Protein AF-X0VPA2-F1 (afdb_monomer)

Secondary structure (DSSP, 8-state):
-HHHHHHHHTTS-----HHHHHHHHHHHHHTT-EEEE-SBSS--S-EEEE-TTT-HHHHHHHHTT-GGGSPPPSEEEEE-GGG-----HHHHT-TT--EEEE---STT-TT-EEEE-TTT-----HHHHT-TT--EEEEE---PPPBSSHHHHHHHHHHHTT-

Foldseek 3Di:
DVVVVVCVVVVNDDDDDPVVVVVVVLVLLLVLFFWDFALAAPDGVDTDGHALVPDPVLVCCQVVVVQVVDQADQKDKDFQFVQDPPPCPLCVSHRNSQKDFDADPDPVRPRGDIDGNPSRHRQRCSSCSNPPRNGIDIDGNDDDRGHHDPVSVVVVVVVVVPD

Mean predicted aligned error: 5.28 Å

Radius of gyration: 18.83 Å; Cα contacts (8 Å, |Δi|>4): 232; chains: 1; bounding box: 51×27×61 Å

Sequence (163 aa):
GILAKSIIDQEIGEEVTLDKLMEIMEKAEKQGLVHESFNMQDTAMFVCNCCSCCCGFLRSVKDMHNYDSITKSNFEPEFIYEKCNLCEVCMEICPMEAIYHHWPHKKDLSDNMMLVRRDRCIGCGICASNCPSDAISLVKTRDVIPIKDQKELMAKRSKAKTH

pLDDT: mean 91.25, std 8.49, range [42.84, 98.38]

Organism: NCBI:txid412755

Solvent-accessible surface area (backbone atoms only — not comparable to full-atom values): 9632 Å² total; per-residue (Å²): 104,72,68,60,50,55,36,39,78,66,72,75,47,77,91,75,54,71,69,56,49,51,53,53,49,54,52,34,35,70,69,43,25,37,81,44,62,56,74,37,68,74,56,65,90,54,75,45,74,42,40,43,87,77,32,70,62,56,28,47,31,46,78,68,68,42,52,79,80,51,89,57,49,42,32,38,82,43,76,42,67,92,47,52,80,81,78,53,55,41,35,73,54,32,76,55,62,22,35,44,77,40,73,50,85,47,96,82,44,85,57,53,43,78,45,71,44,67,79,45,48,49,36,74,55,42,44,38,79,57,34,94,58,68,20,36,46,77,41,80,79,54,87,80,76,55,46,59,44,72,65,58,50,49,54,54,54,57,65,63,71,76,117

Structure (mmCIF, N/CA/C/O backbone):
data_AF-X0VPA2-F1
#
_entry.id   AF-X0VPA2-F1
#
loop_
_atom_site.group_PDB
_atom_site.id
_atom_site.type_symbol
_atom_site.label_atom_id
_atom_site.label_alt_id
_atom_site.label_comp_id
_atom_site.label_asym_id
_atom_site.label_entity_id
_atom_site.label_seq_id
_atom_site.pdbx_PDB_ins_code
_atom_site.Cartn_x
_atom_site.Cartn_y
_atom_site.Cartn_z
_atom_site.occupancy
_atom_site.B_iso_or_equiv
_atom_site.auth_seq_id
_atom_site.auth_comp_id
_atom_site.auth_asym_id
_atom_site.auth_atom_id
_atom_site.pdbx_PDB_model_num
ATOM 1 N N . GLY A 1 1 ? -11.477 2.881 25.264 1.00 75.19 1 GLY A N 1
ATOM 2 C CA . GLY A 1 1 ? -12.824 2.261 25.191 1.00 75.19 1 GLY A CA 1
ATOM 3 C C . GLY A 1 1 ? -12.873 0.979 26.011 1.00 75.19 1 GLY A C 1
ATOM 4 O O . GLY A 1 1 ? -11.828 0.551 26.482 1.00 75.19 1 GLY A O 1
ATOM 5 N N . ILE A 1 2 ? -14.054 0.369 26.186 1.00 83.88 2 ILE A N 1
ATOM 6 C CA . ILE A 1 2 ? -14.252 -0.811 27.063 1.00 83.88 2 ILE A CA 1
ATOM 7 C C . ILE A 1 2 ? -13.341 -1.985 26.668 1.00 83.88 2 ILE A C 1
ATOM 9 O O . ILE A 1 2 ? -12.711 -2.580 27.536 1.00 83.88 2 ILE A O 1
ATOM 13 N N . LEU A 1 3 ? -13.221 -2.271 25.366 1.00 84.44 3 LEU A N 1
ATOM 14 C CA . LEU A 1 3 ? -12.364 -3.351 24.868 1.00 84.44 3 LEU A CA 1
ATOM 15 C C . LEU A 1 3 ? -10.886 -3.120 25.214 1.00 84.44 3 LEU A C 1
ATOM 17 O O . LEU A 1 3 ? -10.252 -4.003 25.775 1.00 84.44 3 LEU A O 1
ATOM 21 N N . ALA A 1 4 ? -10.360 -1.922 24.940 1.00 87.62 4 ALA A N 1
ATOM 22 C CA . ALA A 1 4 ? -8.973 -1.574 25.258 1.00 87.62 4 ALA A CA 1
ATOM 23 C C . ALA A 1 4 ? -8.680 -1.716 26.759 1.00 87.62 4 ALA A C 1
ATOM 25 O O . ALA A 1 4 ? -7.670 -2.300 27.130 1.00 87.62 4 ALA A O 1
ATOM 26 N N . LYS A 1 5 ? -9.608 -1.266 27.617 1.00 88.62 5 LYS A N 1
ATOM 27 C CA . LYS A 1 5 ? -9.480 -1.435 29.068 1.00 88.62 5 LYS A CA 1
ATOM 28 C C . LYS A 1 5 ? -9.410 -2.914 29.455 1.00 88.62 5 LYS A C 1
ATOM 30 O O . LYS A 1 5 ? -8.524 -3.301 30.195 1.00 88.62 5 LYS A O 1
ATOM 35 N N . SER A 1 6 ? -10.287 -3.747 28.894 1.00 92.19 6 SER A N 1
ATOM 36 C CA . SER A 1 6 ? -10.292 -5.188 29.168 1.00 92.19 6 SER A CA 1
ATOM 37 C C . SER A 1 6 ? -9.004 -5.897 28.731 1.00 92.19 6 SER A C 1
ATOM 39 O O . SER A 1 6 ? -8.606 -6.855 29.385 1.00 92.19 6 SER A O 1
ATOM 41 N N . ILE A 1 7 ? -8.357 -5.450 27.649 1.00 92.69 7 ILE A N 1
ATOM 42 C CA . ILE A 1 7 ? -7.065 -5.989 27.187 1.00 92.69 7 ILE A CA 1
ATOM 43 C C . ILE A 1 7 ? -5.923 -5.597 28.134 1.00 92.69 7 ILE A C 1
ATOM 45 O O . ILE A 1 7 ? -5.074 -6.435 28.431 1.00 92.69 7 ILE A O 1
ATOM 49 N N . ILE A 1 8 ? -5.931 -4.356 28.632 1.00 93.75 8 ILE A N 1
ATOM 50 C CA . ILE A 1 8 ? -4.958 -3.871 29.623 1.00 93.75 8 ILE A CA 1
ATOM 51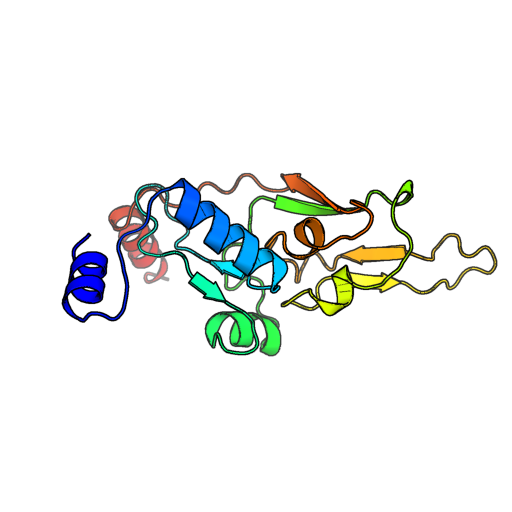 C C . ILE A 1 8 ? -5.151 -4.596 30.961 1.00 93.75 8 ILE A C 1
ATOM 53 O O . ILE A 1 8 ? -4.187 -5.097 31.526 1.00 93.75 8 ILE A O 1
ATOM 57 N N . ASP A 1 9 ? -6.398 -4.730 31.426 1.00 95.06 9 ASP A N 1
ATOM 58 C CA . ASP A 1 9 ? -6.742 -5.416 32.681 1.00 95.06 9 ASP A CA 1
ATOM 59 C C . ASP A 1 9 ? -6.343 -6.910 32.662 1.00 95.06 9 ASP A C 1
ATOM 61 O O . ASP A 1 9 ? -6.143 -7.511 33.714 1.00 95.06 9 ASP A O 1
ATOM 65 N N . GLN A 1 10 ? -6.235 -7.516 31.474 1.00 95.94 10 GLN A N 1
ATOM 66 C CA . GLN A 1 10 ? -5.777 -8.897 31.277 1.00 95.94 10 GLN A CA 1
ATOM 67 C C . GLN A 1 10 ? -4.260 -9.022 31.070 1.00 95.94 10 GLN A C 1
ATOM 69 O O . GLN A 1 10 ? -3.785 -10.129 30.835 1.00 95.94 10 GLN A O 1
ATOM 74 N N . GLU A 1 11 ? -3.510 -7.916 31.113 1.00 93.94 11 GLU A N 1
ATOM 75 C CA . GLU A 1 11 ? -2.061 -7.881 30.860 1.00 93.94 11 GLU A CA 1
ATOM 76 C C . GLU A 1 11 ? -1.670 -8.396 29.456 1.00 93.94 11 GLU A C 1
ATOM 78 O O . GLU A 1 11 ? -0.560 -8.870 29.226 1.00 93.94 11 GLU A O 1
ATOM 83 N N . ILE A 1 12 ? -2.592 -8.293 28.490 1.00 94.56 12 ILE A N 1
ATOM 84 C CA . ILE A 1 12 ? -2.382 -8.698 27.087 1.00 94.56 12 ILE A CA 1
ATOM 85 C C . ILE A 1 12 ? -1.900 -7.511 26.236 1.00 94.56 12 ILE A C 1
ATOM 87 O O . ILE A 1 12 ? -1.328 -7.697 25.162 1.00 94.56 12 ILE A O 1
ATOM 91 N N . GLY A 1 13 ? -2.122 -6.282 26.701 1.00 91.94 13 GLY A N 1
ATOM 92 C CA . GLY A 1 13 ? -1.678 -5.070 26.027 1.00 91.94 13 GLY A CA 1
ATOM 93 C C . GLY A 1 13 ? -1.422 -3.933 27.003 1.00 91.94 13 GLY A C 1
ATOM 94 O O . GLY A 1 13 ? -1.718 -4.030 28.191 1.00 91.94 13 GLY A O 1
ATOM 95 N N . GLU A 1 14 ? -0.878 -2.845 26.478 1.00 92.88 14 GLU A N 1
ATOM 96 C CA . GLU A 1 14 ? -0.475 -1.675 27.250 1.00 92.88 14 GLU A CA 1
ATOM 97 C C . GLU A 1 14 ? -1.053 -0.390 26.650 1.00 92.88 14 GLU A C 1
ATOM 99 O O . GLU A 1 14 ? -1.410 -0.330 25.469 1.00 92.88 14 GLU A O 1
ATOM 104 N N . GLU A 1 15 ? -1.157 0.647 27.478 1.00 93.56 15 GLU A N 1
ATOM 105 C CA . GLU A 1 15 ? -1.444 1.996 27.004 1.00 93.56 15 GLU A CA 1
ATOM 106 C C . GLU A 1 15 ? -0.168 2.618 26.426 1.00 93.56 15 GLU A C 1
ATOM 108 O O . GLU A 1 15 ? 0.906 2.532 27.020 1.00 93.56 15 GLU A O 1
ATOM 113 N N . VAL A 1 16 ? -0.288 3.261 25.265 1.00 92.69 16 VAL A N 1
ATOM 114 C CA . VAL A 1 16 ? 0.836 3.885 24.558 1.00 92.69 16 VAL A CA 1
ATOM 115 C C . VAL A 1 16 ? 0.511 5.329 24.195 1.00 92.69 16 VAL A C 1
ATOM 117 O O . VAL A 1 16 ? -0.650 5.700 24.018 1.00 92.69 16 VAL A O 1
ATOM 120 N N . THR A 1 17 ? 1.549 6.152 24.054 1.00 95.88 17 THR A N 1
ATOM 121 C CA . THR A 1 17 ? 1.412 7.517 23.533 1.00 95.88 17 THR A CA 1
ATOM 122 C C . THR A 1 17 ? 1.135 7.506 22.029 1.00 95.88 17 THR A C 1
ATOM 124 O O . THR A 1 17 ? 1.374 6.508 21.346 1.00 95.88 17 THR A O 1
ATOM 127 N N . LEU A 1 18 ? 0.668 8.639 21.491 1.00 92.56 18 LEU A N 1
ATOM 128 C CA . LEU A 1 18 ? 0.467 8.789 20.048 1.00 92.56 18 LEU A CA 1
ATOM 129 C C . LEU A 1 18 ? 1.770 8.568 19.269 1.00 92.56 18 LEU A C 1
ATOM 131 O O . LEU A 1 18 ? 1.773 7.804 18.312 1.00 92.56 18 LEU A O 1
ATOM 135 N N . ASP A 1 19 ? 2.877 9.168 19.708 1.00 96.75 19 ASP A N 1
ATOM 136 C CA . ASP A 1 19 ? 4.179 8.995 19.051 1.00 96.75 19 ASP A CA 1
ATOM 137 C C . ASP A 1 19 ? 4.593 7.523 19.036 1.00 96.75 19 ASP A C 1
ATOM 139 O O . ASP A 1 19 ? 5.001 6.992 18.003 1.00 96.75 19 ASP A O 1
ATOM 143 N N . LYS A 1 20 ? 4.386 6.823 20.160 1.00 95.31 20 LYS A N 1
ATOM 144 C CA . LYS A 1 20 ? 4.703 5.402 20.243 1.00 95.31 20 LYS A CA 1
ATOM 145 C C . LYS A 1 20 ? 3.818 4.557 19.330 1.00 95.31 20 LYS A C 1
ATOM 147 O O . LYS 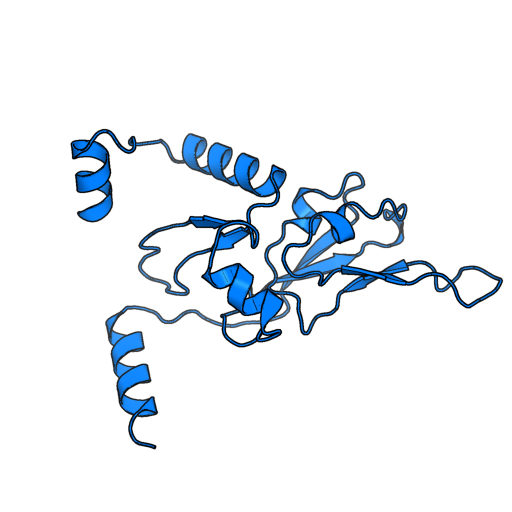A 1 20 ? 4.306 3.612 18.711 1.00 95.31 20 LYS A O 1
ATOM 152 N N . LEU A 1 21 ? 2.534 4.895 19.222 1.00 93.12 21 LEU A N 1
ATOM 153 C CA . LEU A 1 21 ? 1.629 4.258 18.271 1.00 93.12 21 LEU A CA 1
ATOM 154 C C . LEU A 1 21 ? 2.120 4.462 16.832 1.00 93.12 21 LEU A C 1
ATOM 156 O O . LEU A 1 21 ? 2.176 3.494 16.081 1.00 93.12 21 LEU A O 1
ATOM 160 N N . MET A 1 22 ? 2.525 5.679 16.459 1.00 94.81 22 MET A N 1
ATOM 161 C CA . MET A 1 22 ? 3.039 5.962 15.115 1.00 94.81 22 MET A CA 1
ATOM 162 C C . MET A 1 22 ? 4.319 5.173 14.807 1.00 94.81 22 MET A C 1
ATOM 164 O O . MET A 1 22 ? 4.424 4.604 13.724 1.00 94.81 22 MET A O 1
ATOM 168 N N . GLU A 1 23 ? 5.242 5.036 15.766 1.00 95.94 23 GLU A N 1
ATOM 169 C CA . GLU A 1 23 ? 6.422 4.166 15.615 1.00 95.94 23 GLU A CA 1
ATOM 170 C C . GLU A 1 23 ? 6.041 2.697 15.368 1.00 95.94 23 GLU A C 1
ATOM 172 O O . GLU A 1 23 ? 6.655 2.011 14.546 1.00 95.94 23 GLU A O 1
ATOM 177 N N . ILE A 1 24 ? 5.039 2.186 16.096 1.00 95.06 24 ILE A N 1
ATOM 178 C CA . ILE A 1 24 ? 4.544 0.812 15.931 1.00 95.06 24 ILE A CA 1
ATOM 179 C C . ILE A 1 24 ? 3.950 0.628 14.532 1.00 95.06 24 ILE A C 1
ATOM 181 O O . ILE A 1 24 ? 4.208 -0.395 13.893 1.00 95.06 24 ILE A O 1
ATOM 185 N N . MET A 1 25 ? 3.184 1.610 14.055 1.00 94.06 25 MET A N 1
ATOM 186 C CA . MET A 1 25 ? 2.581 1.596 12.723 1.00 94.06 25 MET A CA 1
ATOM 187 C C . MET A 1 25 ? 3.660 1.587 11.637 1.00 94.06 25 MET A C 1
ATOM 189 O O . MET A 1 25 ? 3.691 0.665 10.828 1.00 94.06 25 MET A O 1
ATOM 193 N N . GLU A 1 26 ? 4.630 2.503 11.694 1.00 94.19 26 GLU A N 1
ATOM 194 C CA . GLU A 1 26 ? 5.738 2.555 10.731 1.00 94.19 26 GLU A CA 1
ATOM 195 C C . GLU A 1 26 ? 6.546 1.247 10.716 1.00 94.19 26 GLU A C 1
ATOM 197 O O . GLU A 1 26 ? 6.911 0.727 9.658 1.00 94.19 26 GLU A O 1
ATOM 202 N N . LYS A 1 27 ? 6.801 0.664 11.894 1.00 95.19 27 LYS A N 1
ATOM 203 C CA . LYS A 1 27 ? 7.478 -0.632 11.996 1.00 95.19 27 LYS A CA 1
ATOM 204 C C . LYS A 1 27 ? 6.672 -1.744 11.321 1.00 95.19 27 LYS A C 1
ATOM 206 O O . LYS A 1 27 ? 7.265 -2.589 10.653 1.00 95.19 27 LYS A O 1
ATOM 211 N N . ALA A 1 28 ? 5.354 -1.751 11.490 1.00 94.44 28 ALA A N 1
ATOM 212 C CA . ALA A 1 28 ? 4.477 -2.719 10.847 1.00 94.44 28 ALA A CA 1
ATOM 213 C C . ALA A 1 28 ? 4.470 -2.562 9.313 1.00 94.44 28 ALA A C 1
ATOM 215 O O . ALA A 1 28 ? 4.593 -3.566 8.610 1.00 94.44 28 ALA A O 1
ATOM 216 N N . GLU A 1 29 ? 4.429 -1.335 8.781 1.00 92.94 29 GLU A N 1
ATOM 217 C CA . GLU A 1 29 ? 4.519 -1.089 7.329 1.00 92.94 29 GLU A CA 1
ATOM 218 C C . GLU A 1 29 ? 5.840 -1.589 6.736 1.00 92.94 29 GLU A C 1
ATOM 220 O O . GLU A 1 29 ? 5.849 -2.249 5.692 1.00 92.94 29 GLU A O 1
ATOM 225 N N . LYS A 1 30 ? 6.963 -1.330 7.423 1.00 92.88 30 LYS A N 1
ATOM 226 C CA . LYS A 1 30 ? 8.298 -1.821 7.028 1.00 92.88 30 LYS A CA 1
ATOM 227 C C . LYS A 1 30 ? 8.402 -3.347 7.045 1.00 92.88 30 LYS A C 1
ATOM 229 O O . LYS A 1 30 ? 9.257 -3.923 6.384 1.00 92.88 30 LYS A O 1
ATOM 234 N N . GLN A 1 31 ? 7.538 -4.014 7.805 1.00 93.06 31 GLN A N 1
ATOM 235 C CA . GLN A 1 31 ? 7.427 -5.473 7.836 1.00 93.06 31 GLN A CA 1
ATOM 236 C C . GLN A 1 31 ? 6.444 -6.024 6.790 1.00 93.06 31 GLN A C 1
ATOM 238 O O . GLN A 1 31 ? 6.219 -7.233 6.746 1.00 93.06 31 GLN A O 1
ATOM 243 N N . GLY A 1 32 ? 5.848 -5.170 5.953 1.00 92.25 32 GLY A N 1
ATOM 244 C CA . GLY A 1 32 ? 4.872 -5.581 4.944 1.00 92.25 32 GLY A CA 1
ATOM 245 C C . GLY A 1 32 ? 3.483 -5.888 5.509 1.00 92.25 32 GLY A C 1
ATOM 246 O O . GLY A 1 32 ? 2.710 -6.616 4.882 1.00 92.25 32 GLY A O 1
ATOM 247 N N . LEU A 1 33 ? 3.153 -5.369 6.695 1.00 94.25 33 LEU A N 1
ATOM 248 C CA . LEU A 1 33 ? 1.829 -5.525 7.292 1.00 94.25 33 LEU A CA 1
ATOM 249 C C . LEU A 1 33 ? 0.888 -4.425 6.793 1.00 94.25 33 LEU A C 1
ATOM 251 O O . LEU A 1 33 ? 1.236 -3.248 6.768 1.00 94.25 33 LEU A O 1
ATOM 255 N N . VAL A 1 34 ? -0.325 -4.817 6.408 1.00 94.00 34 VAL A N 1
ATOM 256 C CA . VAL A 1 34 ? -1.383 -3.902 5.978 1.00 94.00 34 VAL A CA 1
ATOM 257 C C . VAL A 1 34 ? -2.089 -3.351 7.206 1.00 94.00 34 VAL A C 1
ATOM 259 O O . VAL A 1 34 ? -2.564 -4.121 8.042 1.00 94.00 34 VAL A O 1
ATOM 262 N N . HIS A 1 35 ? -2.207 -2.028 7.270 1.00 92.50 35 HIS A N 1
ATOM 263 C CA . HIS A 1 35 ? -3.097 -1.348 8.200 1.00 92.50 35 HIS A CA 1
ATOM 264 C C . HIS A 1 35 ? -4.546 -1.511 7.751 1.00 92.50 35 HIS A C 1
ATOM 266 O O . HIS A 1 35 ? -4.948 -0.968 6.721 1.00 92.50 35 HIS A O 1
ATOM 272 N N . GLU A 1 36 ? -5.341 -2.240 8.526 1.00 88.69 36 GLU A N 1
ATOM 273 C CA . GLU A 1 36 ? -6.776 -2.367 8.288 1.00 88.69 36 GLU A CA 1
ATOM 274 C C . GLU A 1 36 ? -7.564 -1.779 9.455 1.00 88.69 36 GLU A C 1
ATOM 276 O O . GLU A 1 36 ? -7.168 -1.838 10.621 1.00 88.69 36 GLU A O 1
ATOM 281 N N . SER A 1 37 ? -8.709 -1.191 9.131 1.00 86.81 37 SER A N 1
ATOM 282 C CA . SER A 1 37 ? -9.637 -0.654 10.115 1.00 86.81 37 SER A CA 1
ATOM 283 C C . SER A 1 37 ? -11.063 -0.706 9.577 1.00 86.81 37 SER A C 1
ATOM 285 O O . SER A 1 37 ? -11.316 -1.094 8.433 1.00 86.81 37 SER A O 1
ATOM 287 N N . PHE A 1 38 ? -12.019 -0.303 10.407 1.00 83.88 38 PHE A N 1
ATOM 288 C CA . PHE A 1 38 ? -13.383 -0.103 9.949 1.00 83.88 38 PHE A CA 1
ATOM 289 C C . PHE A 1 38 ? -13.462 1.160 9.108 1.00 83.88 38 PHE A C 1
ATOM 291 O O . PHE A 1 38 ? -13.011 2.227 9.514 1.00 83.88 38 PHE A O 1
ATOM 298 N N . ASN A 1 39 ? -14.098 1.042 7.947 1.00 84.69 39 ASN A N 1
ATOM 299 C CA . ASN A 1 39 ? -14.346 2.171 7.063 1.00 84.69 39 ASN A CA 1
ATOM 300 C C . ASN A 1 39 ? -15.512 3.037 7.588 1.00 84.69 39 ASN A C 1
ATOM 302 O O . ASN A 1 39 ? -16.607 3.043 7.016 1.00 84.69 39 ASN A O 1
ATOM 306 N N . MET A 1 40 ? -15.284 3.719 8.714 1.00 85.75 40 MET A N 1
ATOM 307 C CA . MET A 1 40 ? -16.249 4.545 9.440 1.00 85.75 40 MET A CA 1
ATOM 308 C C . MET A 1 40 ? -15.586 5.836 9.935 1.00 85.75 40 MET A C 1
ATOM 310 O O . MET A 1 40 ? -14.413 5.819 10.297 1.00 85.75 40 MET A O 1
ATOM 314 N N . GLN A 1 41 ? -16.313 6.956 9.924 1.00 85.50 41 GLN A N 1
ATOM 315 C CA . GLN A 1 41 ? -15.736 8.266 10.255 1.00 85.50 41 GLN A CA 1
ATOM 316 C C . GLN A 1 41 ? -15.579 8.499 11.761 1.00 85.50 41 GLN A C 1
ATOM 318 O O . GLN A 1 41 ? -14.603 9.113 12.182 1.00 85.50 41 GLN A O 1
ATOM 323 N N . ASP A 1 42 ? -16.548 8.065 12.568 1.00 77.56 42 ASP A N 1
ATOM 324 C CA . ASP A 1 42 ? -16.631 8.433 13.983 1.00 77.56 42 ASP A CA 1
ATOM 325 C C . ASP A 1 42 ? -15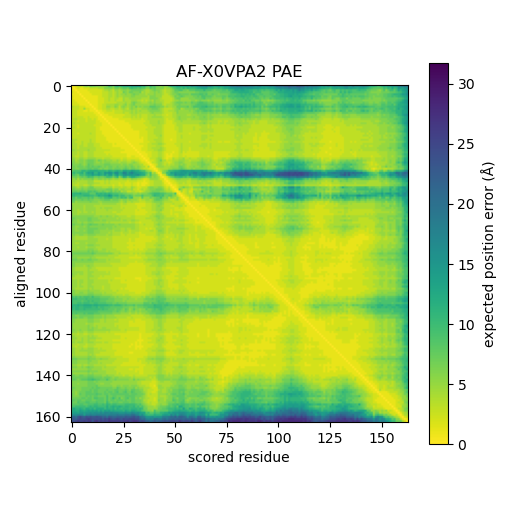.753 7.582 14.909 1.00 77.56 42 ASP A C 1
ATOM 327 O O . ASP A 1 42 ? -15.384 8.040 15.991 1.00 77.56 42 ASP A O 1
ATOM 331 N N . THR A 1 43 ? -15.422 6.340 14.544 1.00 63.41 43 THR A N 1
ATOM 332 C CA . THR A 1 43 ? -14.628 5.447 15.397 1.00 63.41 43 THR A CA 1
ATOM 333 C C . THR A 1 43 ? -13.915 4.349 14.604 1.00 63.41 43 THR A C 1
ATOM 335 O O . THR A 1 43 ? -14.536 3.429 14.070 1.00 63.41 43 THR A O 1
ATOM 338 N N . ALA A 1 44 ? -12.582 4.352 14.658 1.00 64.81 44 ALA A N 1
ATOM 339 C CA . ALA A 1 44 ? -11.788 3.148 14.434 1.00 64.81 44 ALA A CA 1
ATOM 340 C C . ALA A 1 44 ? -11.824 2.302 15.720 1.00 64.81 44 ALA A C 1
ATOM 342 O O . ALA A 1 44 ? -11.133 2.607 16.689 1.00 64.81 44 ALA A O 1
ATOM 343 N N . MET A 1 45 ? -12.667 1.261 15.773 1.00 70.56 45 MET A N 1
ATOM 344 C CA . MET A 1 45 ? -12.746 0.378 16.955 1.00 70.56 45 MET A CA 1
ATOM 345 C C . MET A 1 45 ? -11.411 -0.320 17.249 1.00 70.56 45 MET A C 1
ATOM 347 O O . MET A 1 45 ? -11.078 -0.554 18.409 1.00 70.56 45 MET A O 1
ATOM 351 N N . PHE A 1 46 ? -10.664 -0.642 16.197 1.00 81.25 46 PHE A N 1
ATOM 352 C CA . PHE A 1 46 ? -9.290 -1.112 16.250 1.00 81.25 46 PHE A CA 1
ATOM 353 C C . PHE A 1 46 ? -8.591 -0.795 14.924 1.00 81.25 46 PHE A C 1
ATOM 355 O O . PHE A 1 46 ? -9.241 -0.556 13.899 1.00 81.25 46 PHE A O 1
ATOM 362 N N . VAL A 1 47 ? -7.264 -0.827 14.957 1.00 88.00 47 VAL A N 1
ATOM 363 C CA . VAL A 1 47 ? -6.415 -0.914 13.771 1.00 88.00 47 VAL A CA 1
ATOM 364 C C . VAL A 1 47 ? -5.657 -2.227 13.876 1.00 88.00 47 VAL A C 1
ATOM 366 O O . VAL A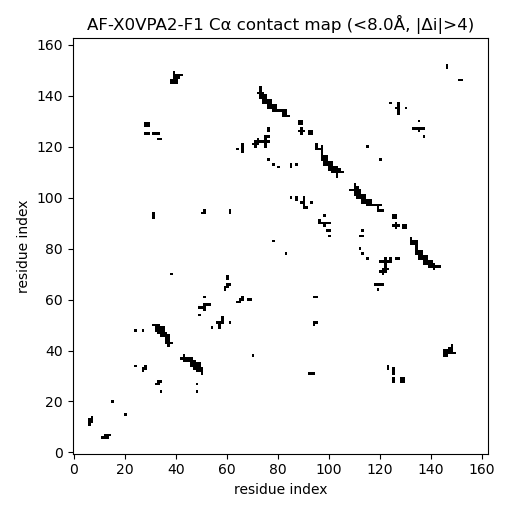 1 47 ? -5.065 -2.510 14.917 1.00 88.00 47 VAL A O 1
ATOM 369 N N . CYS A 1 48 ? -5.720 -3.051 12.836 1.00 89.50 48 CYS A N 1
ATOM 370 C CA . CYS A 1 48 ? -4.938 -4.277 12.753 1.00 89.50 48 CYS A CA 1
ATOM 371 C C . CYS A 1 48 ? -3.801 -4.123 11.744 1.00 89.50 48 CYS A C 1
ATOM 373 O O . CYS A 1 48 ? -3.922 -3.407 10.754 1.00 89.50 48 CYS A O 1
ATOM 375 N N . ASN A 1 49 ? -2.695 -4.811 12.026 1.00 91.31 49 ASN A N 1
ATOM 376 C CA . ASN A 1 49 ? -1.484 -4.826 11.214 1.00 91.31 49 ASN A CA 1
ATOM 377 C C . ASN A 1 49 ? -1.297 -6.250 10.693 1.00 91.31 49 ASN A C 1
ATOM 379 O O . ASN A 1 49 ? -0.730 -7.101 11.379 1.00 91.31 49 ASN A O 1
ATOM 383 N N . CYS A 1 50 ? -1.853 -6.542 9.520 1.00 89.19 50 CYS A N 1
ATOM 384 C CA . CYS A 1 50 ? -2.058 -7.911 9.059 1.00 89.19 50 CYS A CA 1
ATOM 385 C C . CYS A 1 50 ? -1.331 -8.223 7.744 1.00 89.19 50 CYS A C 1
ATOM 387 O O . CYS A 1 50 ? -1.308 -7.420 6.820 1.00 89.19 50 CYS A O 1
ATOM 389 N N . CYS A 1 51 ? -0.792 -9.439 7.627 1.00 85.12 51 CYS A N 1
ATOM 390 C CA . CYS A 1 51 ? -0.362 -10.038 6.358 1.00 85.12 51 CYS A CA 1
ATOM 391 C C . CYS A 1 51 ? -1.449 -10.999 5.842 1.00 85.12 51 CYS A C 1
ATOM 393 O O . CYS A 1 51 ? -2.180 -11.608 6.632 1.00 85.12 51 CYS A O 1
ATOM 395 N N . SER A 1 52 ? -1.472 -11.272 4.534 1.00 82.06 52 SER A N 1
ATOM 396 C CA . SER A 1 52 ? -2.260 -12.385 3.967 1.00 82.06 52 SER A CA 1
ATOM 397 C C . SER A 1 52 ? -1.794 -13.767 4.468 1.00 82.06 52 SER A C 1
ATOM 399 O O . SER A 1 52 ? -2.517 -14.756 4.361 1.00 82.06 52 SER A O 1
ATOM 401 N N . CYS A 1 53 ? -0.616 -13.843 5.094 1.00 77.06 53 CYS A N 1
ATOM 402 C CA . CYS A 1 53 ? -0.060 -15.064 5.664 1.00 77.06 53 CYS A CA 1
ATOM 403 C C . CYS A 1 53 ? -0.805 -15.574 6.912 1.00 77.06 53 CYS A C 1
ATOM 405 O O . CYS A 1 53 ? -0.923 -16.784 7.085 1.00 77.06 53 CYS A O 1
ATOM 407 N N . CYS A 1 54 ? -1.390 -14.698 7.731 1.00 76.50 54 CYS A N 1
ATOM 408 C CA . CYS A 1 54 ? -2.063 -15.088 8.980 1.00 76.50 54 CYS A CA 1
ATOM 409 C C . CYS A 1 54 ? -3.496 -14.551 9.083 1.00 76.50 54 CYS A C 1
ATOM 411 O O . CYS A 1 54 ? -4.316 -15.119 9.801 1.00 76.50 54 CYS A O 1
ATOM 413 N N . CYS A 1 55 ? -3.828 -13.477 8.361 1.00 84.44 55 CYS A N 1
ATOM 414 C CA . CYS A 1 55 ? -5.170 -12.912 8.372 1.00 84.44 55 CYS A CA 1
ATOM 415 C C . CYS A 1 55 ? -6.085 -13.691 7.424 1.00 84.44 55 CYS A C 1
ATOM 417 O O . CYS A 1 55 ? -5.941 -13.615 6.203 1.00 84.44 55 CYS A O 1
ATOM 419 N N . GLY A 1 56 ? -7.062 -14.410 7.988 1.00 84.06 56 GLY A N 1
ATOM 420 C CA . GLY A 1 56 ? -8.073 -15.126 7.206 1.00 84.06 56 GLY A CA 1
ATOM 421 C C . GLY A 1 56 ? -8.854 -14.209 6.260 1.00 84.06 56 GLY A C 1
ATOM 422 O O . GLY A 1 56 ? -9.268 -14.653 5.194 1.00 84.06 56 GLY A O 1
ATOM 423 N N . PHE A 1 57 ? -8.993 -12.925 6.599 1.00 85.81 57 PHE A N 1
ATOM 424 C CA . PHE A 1 57 ? -9.669 -11.941 5.758 1.00 85.81 57 PHE A CA 1
ATOM 425 C C . PHE A 1 57 ? -8.845 -11.581 4.515 1.00 85.81 57 PHE A C 1
ATOM 427 O O . PHE A 1 57 ? -9.275 -11.890 3.407 1.00 85.81 57 PHE A O 1
ATOM 434 N N . LEU A 1 58 ? -7.634 -11.031 4.679 1.00 90.06 58 LEU A N 1
ATOM 435 C CA . LEU A 1 58 ? -6.751 -10.701 3.548 1.00 90.06 58 LEU A CA 1
ATOM 436 C C . LEU A 1 58 ? -6.427 -11.918 2.684 1.00 90.06 58 LEU A C 1
ATOM 438 O O . LEU A 1 58 ? -6.383 -11.811 1.460 1.00 90.06 58 LEU A O 1
ATOM 442 N N . ARG A 1 59 ? -6.231 -13.080 3.315 1.00 91.75 59 ARG A N 1
ATOM 443 C CA . ARG A 1 59 ? -6.051 -14.345 2.604 1.00 91.75 59 ARG A CA 1
ATOM 444 C C . ARG A 1 59 ? -7.261 -14.676 1.737 1.00 91.75 59 ARG A C 1
ATOM 446 O O . ARG A 1 59 ? -7.084 -14.977 0.568 1.00 91.75 59 ARG A O 1
ATOM 453 N N . SER A 1 60 ? -8.477 -14.578 2.276 1.00 91.88 60 SER A N 1
ATOM 454 C CA . SER A 1 60 ? -9.698 -14.864 1.510 1.00 91.88 60 SER A CA 1
ATOM 455 C C . SER A 1 60 ? -9.859 -13.912 0.327 1.00 91.88 60 SER A C 1
ATOM 457 O O . SER A 1 60 ? -10.178 -14.355 -0.771 1.00 91.88 60 SER A O 1
ATOM 459 N N . VAL A 1 61 ? -9.590 -12.616 0.524 1.00 92.88 61 VAL A N 1
ATOM 460 C CA . VAL A 1 61 ? -9.627 -11.608 -0.551 1.00 92.88 61 VAL A CA 1
ATOM 461 C C . VAL A 1 61 ? -8.662 -11.981 -1.678 1.00 92.88 61 VAL A C 1
ATOM 463 O O . VAL A 1 61 ? -9.058 -11.990 -2.844 1.00 92.88 61 VAL A O 1
ATOM 466 N N . LYS A 1 62 ? -7.419 -12.326 -1.319 1.00 93.00 62 LYS A N 1
ATOM 467 C CA . LYS A 1 62 ? -6.364 -12.725 -2.252 1.00 93.00 62 LYS A CA 1
ATOM 468 C C . LYS A 1 62 ? -6.695 -14.040 -2.964 1.00 93.00 62 LYS A C 1
ATOM 470 O O . LYS A 1 62 ? -6.786 -14.060 -4.186 1.00 93.00 62 LYS A O 1
ATOM 475 N N . ASP A 1 63 ? -6.882 -15.122 -2.213 1.00 93.44 63 ASP A N 1
ATOM 476 C CA . ASP A 1 63 ? -6.947 -16.488 -2.745 1.00 93.44 63 ASP A CA 1
ATOM 477 C C . ASP A 1 63 ? -8.235 -16.723 -3.551 1.00 93.44 63 ASP A C 1
ATOM 479 O O . ASP A 1 63 ? -8.228 -17.418 -4.569 1.00 93.44 63 ASP A O 1
ATOM 483 N N . MET A 1 64 ? -9.346 -16.094 -3.148 1.00 93.69 64 MET A N 1
ATOM 484 C CA . MET A 1 64 ? -10.604 -16.142 -3.903 1.00 93.69 64 MET A CA 1
ATOM 485 C C . MET A 1 64 ? -10.647 -15.137 -5.060 1.00 93.69 64 MET A C 1
ATOM 487 O O . MET A 1 64 ? -11.641 -15.105 -5.783 1.00 93.69 64 MET A O 1
ATOM 491 N N . HIS A 1 65 ? -9.609 -14.310 -5.232 1.00 92.12 65 HIS A N 1
ATOM 492 C CA . HIS A 1 65 ? -9.557 -13.230 -6.222 1.00 92.12 65 HIS A CA 1
ATOM 493 C C . HIS A 1 65 ? -10.756 -12.266 -6.131 1.00 92.12 65 HIS A C 1
ATOM 495 O O . HIS A 1 65 ? -11.221 -11.729 -7.136 1.00 92.12 65 HIS A O 1
ATOM 501 N N . ASN A 1 66 ? -11.271 -12.044 -4.918 1.00 93.38 66 ASN A N 1
ATOM 502 C CA . ASN A 1 66 ? -12.459 -11.231 -4.659 1.00 93.38 66 ASN A CA 1
ATOM 503 C C . ASN A 1 66 ? -12.074 -9.864 -4.072 1.00 93.38 66 ASN A C 1
ATOM 505 O O . ASN A 1 66 ? -12.469 -9.502 -2.961 1.00 93.38 66 ASN A O 1
ATOM 509 N N . TYR A 1 67 ? -11.264 -9.109 -4.813 1.00 92.00 67 TYR A N 1
ATOM 510 C CA . TYR A 1 67 ? -10.668 -7.842 -4.364 1.00 92.00 67 TYR A CA 1
ATOM 511 C C . TYR A 1 67 ? -11.680 -6.710 -4.132 1.00 92.00 67 TYR A C 1
ATOM 513 O O . TYR A 1 67 ? -11.370 -5.744 -3.438 1.00 92.00 67 TYR A O 1
ATOM 521 N N . ASP A 1 68 ? -12.895 -6.836 -4.669 1.00 90.12 68 ASP A N 1
ATOM 522 C CA . ASP A 1 68 ? -13.985 -5.872 -4.474 1.00 90.12 68 ASP A CA 1
ATOM 523 C C . ASP A 1 68 ? -14.856 -6.185 -3.241 1.00 90.12 68 ASP A C 1
ATOM 525 O O . ASP A 1 68 ? -15.760 -5.421 -2.905 1.00 90.12 68 ASP A O 1
ATOM 529 N N . SER A 1 69 ? -14.572 -7.278 -2.519 1.00 88.94 69 SER A N 1
ATOM 530 C CA . SER A 1 69 ? -15.254 -7.609 -1.255 1.00 88.94 69 SER A CA 1
ATOM 531 C C . SER A 1 69 ? -14.881 -6.691 -0.086 1.00 88.94 69 SER A C 1
ATOM 533 O O . SER A 1 69 ? -15.522 -6.739 0.968 1.00 88.94 69 SER A O 1
ATOM 535 N N . ILE A 1 70 ? -13.873 -5.835 -0.269 1.00 88.19 70 ILE A N 1
ATOM 536 C CA . ILE A 1 70 ? -13.397 -4.880 0.730 1.00 88.19 70 ILE A CA 1
ATOM 537 C C . ILE A 1 70 ? -13.490 -3.456 0.194 1.00 88.19 70 ILE A C 1
ATOM 539 O O . ILE A 1 70 ? -13.463 -3.218 -1.013 1.00 88.19 70 ILE A O 1
ATOM 543 N N . THR A 1 71 ? -13.560 -2.477 1.096 1.00 89.25 71 THR A N 1
ATOM 544 C CA . THR A 1 71 ? -13.399 -1.085 0.667 1.00 89.25 71 THR A CA 1
ATOM 545 C C . THR A 1 71 ? -11.922 -0.809 0.405 1.00 89.25 71 THR A C 1
ATOM 547 O O . THR A 1 71 ? -11.097 -0.956 1.302 1.00 89.25 71 THR A O 1
ATOM 550 N N . LYS A 1 72 ? -11.603 -0.406 -0.826 1.00 91.38 72 LYS A N 1
ATOM 551 C CA . LYS A 1 72 ? -10.259 0.018 -1.232 1.00 91.38 72 LYS A CA 1
ATOM 552 C C . LYS A 1 72 ? -9.954 1.416 -0.687 1.00 91.38 72 LYS A C 1
ATOM 554 O O . LYS A 1 72 ? -10.864 2.229 -0.518 1.00 91.38 72 LYS A O 1
ATOM 559 N N . SER A 1 73 ? -8.673 1.702 -0.459 1.00 93.12 73 SER A N 1
ATOM 560 C CA . SER A 1 73 ? -8.209 3.053 -0.130 1.00 93.12 73 SER A CA 1
ATOM 561 C C . SER A 1 73 ? -8.588 4.052 -1.229 1.00 93.12 73 SER A C 1
ATOM 563 O O . SER A 1 73 ? -8.709 3.706 -2.409 1.00 93.12 73 SER A O 1
ATOM 565 N N . ASN A 1 74 ? -8.719 5.325 -0.857 1.00 94.94 74 ASN A N 1
ATOM 566 C CA . ASN A 1 74 ? -8.853 6.410 -1.831 1.00 94.94 74 ASN A CA 1
ATOM 567 C C . ASN A 1 74 ? -7.556 6.684 -2.605 1.00 94.94 74 ASN A C 1
ATOM 569 O O . ASN A 1 74 ? -7.576 7.483 -3.539 1.00 94.94 74 ASN A O 1
ATOM 573 N N . PHE A 1 75 ? -6.454 6.030 -2.232 1.00 96.50 75 PHE A N 1
ATOM 574 C CA . PHE A 1 75 ? -5.140 6.200 -2.832 1.00 96.50 75 PHE A CA 1
ATOM 575 C C . PHE A 1 75 ? -4.669 4.931 -3.546 1.00 96.50 75 PHE A C 1
ATOM 577 O O . PHE A 1 75 ? -4.953 3.816 -3.109 1.00 96.50 75 PHE A O 1
ATOM 584 N N . GLU A 1 76 ? -3.917 5.103 -4.627 1.00 97.19 76 GLU A N 1
ATOM 585 C CA . GLU A 1 76 ? -3.226 4.032 -5.350 1.00 97.19 76 GLU A CA 1
ATOM 586 C C . GLU A 1 76 ? -1.758 4.395 -5.594 1.00 97.19 76 GLU A C 1
ATOM 588 O O . GLU A 1 76 ? -1.429 5.582 -5.641 1.00 97.19 76 GLU A O 1
ATOM 593 N N . PRO A 1 77 ? -0.873 3.395 -5.752 1.00 97.75 77 PRO A N 1
ATOM 594 C CA . PRO A 1 77 ? 0.517 3.640 -6.097 1.00 97.75 77 PRO A CA 1
ATOM 595 C C . PRO A 1 77 ? 0.668 4.136 -7.539 1.00 97.75 77 PRO A C 1
ATOM 597 O O . PRO A 1 77 ? 0.105 3.559 -8.472 1.00 97.75 77 PRO A O 1
ATOM 600 N N . GLU A 1 78 ? 1.492 5.163 -7.715 1.00 97.94 78 GLU A N 1
ATOM 601 C CA . GLU A 1 78 ? 1.960 5.667 -9.001 1.00 97.94 78 GLU A CA 1
ATOM 602 C C . GLU A 1 78 ? 3.492 5.607 -9.048 1.00 97.94 78 GLU A C 1
ATOM 604 O O . GLU A 1 78 ? 4.174 6.021 -8.110 1.00 97.94 78 GLU A O 1
ATOM 609 N N . PHE A 1 79 ? 4.036 5.043 -10.128 1.00 98.12 79 PHE A N 1
ATOM 610 C CA . PHE A 1 79 ? 5.479 4.905 -10.308 1.00 98.12 79 PHE A CA 1
ATOM 611 C C . PHE A 1 79 ? 6.083 6.175 -10.910 1.00 98.12 79 PHE A C 1
ATOM 613 O O . PHE A 1 79 ? 5.625 6.671 -11.937 1.00 98.12 79 PHE A O 1
ATOM 620 N N . ILE A 1 80 ? 7.171 6.638 -10.301 1.00 97.88 80 ILE A N 1
ATOM 621 C CA . ILE A 1 80 ? 8.081 7.650 -10.837 1.00 97.88 80 ILE A CA 1
ATOM 622 C C . ILE A 1 80 ? 9.190 6.887 -11.566 1.00 97.88 80 ILE A C 1
ATOM 624 O O . ILE A 1 80 ? 10.189 6.486 -10.960 1.00 97.88 80 ILE A O 1
ATOM 628 N N . TYR A 1 81 ? 8.975 6.592 -12.849 1.00 96.25 81 TYR A N 1
ATOM 629 C CA . TYR A 1 81 ? 9.814 5.653 -13.601 1.00 96.25 81 TYR A CA 1
ATOM 630 C C . TYR A 1 81 ? 11.282 6.081 -13.689 1.00 96.25 81 TYR A C 1
ATOM 632 O O . TYR A 1 81 ? 12.158 5.224 -13.724 1.00 96.25 81 TYR A O 1
ATOM 640 N N . GLU A 1 82 ? 11.572 7.379 -13.620 1.00 96.75 82 GLU A N 1
ATOM 641 C CA . GLU A 1 82 ? 12.932 7.925 -13.638 1.00 96.75 82 GLU A CA 1
ATOM 642 C C . GLU A 1 82 ? 13.754 7.522 -12.403 1.00 96.75 82 GLU A C 1
ATOM 644 O O . GLU A 1 82 ? 14.983 7.520 -12.449 1.00 96.75 82 GLU A O 1
ATOM 649 N N . LYS A 1 83 ? 13.089 7.181 -11.292 1.00 98.00 83 LYS A N 1
ATOM 650 C CA . LYS A 1 83 ? 13.725 6.706 -10.053 1.00 98.00 83 LYS A CA 1
ATOM 651 C C . LYS A 1 83 ? 13.712 5.184 -9.916 1.00 98.00 83 LYS A C 1
ATOM 653 O O . LYS A 1 83 ? 14.361 4.635 -9.022 1.00 98.00 83 LYS A O 1
ATOM 658 N N . CYS A 1 84 ? 12.923 4.488 -10.729 1.00 97.69 84 CYS A N 1
ATOM 659 C CA . CYS A 1 84 ? 12.766 3.047 -10.614 1.00 97.69 84 CYS A CA 1
ATOM 660 C C . CYS A 1 84 ? 13.983 2.337 -11.216 1.00 97.69 84 CYS A C 1
ATOM 662 O O . CYS A 1 84 ? 14.358 2.582 -12.356 1.00 97.69 84 CYS A O 1
ATOM 664 N N . ASN A 1 85 ? 14.578 1.421 -10.457 1.00 97.06 85 ASN A N 1
ATOM 665 C CA . ASN A 1 85 ? 15.704 0.598 -10.901 1.00 97.06 85 ASN A CA 1
ATOM 666 C C . ASN A 1 85 ? 15.324 -0.876 -11.121 1.00 97.06 85 ASN A C 1
ATOM 668 O O . ASN A 1 85 ? 16.212 -1.716 -11.227 1.00 97.06 85 ASN A O 1
ATOM 672 N N . LEU A 1 86 ? 14.021 -1.189 -11.157 1.00 97.69 86 LEU A N 1
ATOM 673 C CA . LEU A 1 86 ? 13.488 -2.542 -11.366 1.00 97.69 86 LEU A CA 1
ATOM 674 C C . LEU A 1 86 ? 14.013 -3.581 -10.354 1.00 97.69 86 LEU A C 1
ATOM 676 O O . LEU A 1 86 ? 14.180 -4.745 -10.690 1.00 97.69 86 LEU A O 1
ATOM 680 N N . CYS A 1 87 ? 14.257 -3.181 -9.100 1.00 97.88 87 CYS A N 1
ATOM 681 C CA . CYS A 1 87 ? 14.723 -4.088 -8.038 1.00 97.88 87 CYS A CA 1
ATOM 682 C C . CYS A 1 87 ? 13.665 -5.074 -7.510 1.00 97.88 87 CYS A C 1
ATOM 684 O O . CYS A 1 87 ? 13.964 -5.831 -6.595 1.00 97.88 87 CYS A O 1
ATOM 686 N N . GLU A 1 88 ? 12.430 -5.024 -8.020 1.00 98.00 88 GLU A N 1
ATOM 687 C CA . GLU A 1 88 ? 11.326 -5.951 -7.709 1.00 98.00 88 GLU A CA 1
ATOM 688 C C . GLU A 1 88 ? 10.847 -6.015 -6.242 1.00 98.00 88 GLU A C 1
ATOM 690 O O . GLU A 1 88 ? 9.817 -6.630 -5.981 1.00 98.00 88 GLU A O 1
ATOM 695 N N . VAL A 1 89 ? 11.452 -5.282 -5.298 1.00 98.00 89 VAL A N 1
ATOM 696 C CA . VAL A 1 89 ? 11.028 -5.240 -3.876 1.00 98.00 89 VAL A CA 1
ATOM 697 C C . VAL A 1 89 ? 9.524 -4.978 -3.720 1.00 98.00 89 VAL A C 1
ATOM 699 O O . VAL A 1 89 ? 8.837 -5.626 -2.933 1.00 98.00 89 VAL A O 1
ATOM 702 N N . CYS A 1 90 ? 8.980 -4.046 -4.509 1.00 97.94 90 CYS A N 1
ATOM 703 C CA . CYS A 1 90 ? 7.553 -3.718 -4.498 1.00 97.94 90 CYS A CA 1
ATOM 704 C C . CYS A 1 90 ? 6.649 -4.858 -5.000 1.00 97.94 90 CYS A C 1
ATOM 706 O O . CYS A 1 90 ? 5.508 -4.960 -4.551 1.00 97.94 90 CYS A O 1
ATOM 708 N N . MET A 1 91 ? 7.143 -5.703 -5.910 1.00 97.81 91 MET A N 1
ATOM 709 C CA . MET A 1 91 ? 6.454 -6.906 -6.375 1.00 97.81 91 MET A CA 1
ATOM 710 C C . MET A 1 91 ? 6.458 -7.976 -5.279 1.00 97.81 91 MET A C 1
ATOM 712 O O . MET A 1 91 ? 5.398 -8.521 -4.979 1.00 97.81 91 MET A O 1
ATOM 716 N N . GLU A 1 92 ? 7.605 -8.221 -4.642 1.00 96.06 92 GLU A N 1
ATOM 717 C CA . GLU A 1 92 ? 7.755 -9.248 -3.601 1.00 96.06 92 GLU A CA 1
ATOM 718 C C . GLU A 1 92 ? 6.916 -8.959 -2.350 1.00 96.06 92 GLU A C 1
ATOM 720 O O . GLU A 1 92 ? 6.255 -9.849 -1.816 1.00 96.06 92 GLU A O 1
ATOM 725 N N . ILE A 1 93 ? 6.907 -7.705 -1.886 1.00 95.44 93 ILE A N 1
ATOM 726 C CA . ILE A 1 93 ? 6.228 -7.331 -0.638 1.00 95.44 93 ILE A CA 1
ATOM 727 C C . ILE A 1 93 ? 4.712 -7.137 -0.804 1.00 95.44 93 ILE A C 1
ATOM 729 O O . ILE A 1 93 ? 3.992 -6.982 0.182 1.00 95.44 93 ILE A O 1
ATOM 733 N N . CYS A 1 94 ? 4.189 -7.102 -2.035 1.00 96.06 94 CYS A N 1
ATOM 734 C CA . CYS A 1 94 ? 2.783 -6.784 -2.272 1.00 96.06 94 CYS A CA 1
ATOM 735 C C . CYS A 1 94 ? 1.862 -7.923 -1.786 1.00 96.06 94 CYS A C 1
ATOM 737 O O . CYS A 1 94 ? 1.793 -8.972 -2.431 1.00 96.06 94 CYS A O 1
ATOM 739 N N . PRO A 1 95 ? 1.040 -7.722 -0.735 1.00 93.62 95 PRO A N 1
ATOM 740 C CA . PRO A 1 95 ? 0.240 -8.806 -0.161 1.00 93.62 95 PRO A CA 1
ATOM 741 C C . PRO A 1 95 ? -0.858 -9.315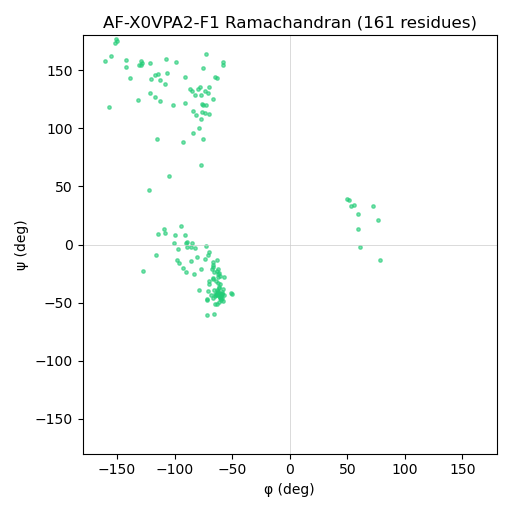 -1.103 1.00 93.62 95 PRO A C 1
ATOM 743 O O . PRO A 1 95 ? -1.338 -10.433 -0.918 1.00 93.62 95 PRO A O 1
ATOM 746 N N . MET A 1 96 ? -1.254 -8.502 -2.089 1.00 94.75 96 MET A N 1
ATOM 747 C CA . MET A 1 96 ? -2.286 -8.808 -3.088 1.00 94.75 96 MET A CA 1
ATOM 748 C C . MET A 1 96 ? -1.712 -9.237 -4.444 1.00 94.75 96 MET A C 1
ATOM 750 O O . MET A 1 96 ? -2.487 -9.440 -5.377 1.00 94.75 96 MET A O 1
ATOM 754 N N . GLU A 1 97 ? -0.381 -9.325 -4.581 1.00 95.50 97 GLU A N 1
ATOM 755 C CA . GLU A 1 97 ? 0.290 -9.611 -5.864 1.00 95.50 97 GLU A CA 1
ATOM 756 C C . GLU A 1 97 ? -0.199 -8.674 -6.985 1.00 95.50 97 GLU A C 1
ATOM 758 O O . GLU A 1 97 ? -0.446 -9.064 -8.130 1.00 95.50 97 GLU A O 1
ATOM 763 N N . ALA A 1 98 ? -0.423 -7.411 -6.615 1.00 97.25 98 ALA A N 1
ATOM 764 C CA . ALA A 1 98 ? -0.954 -6.390 -7.504 1.00 97.25 98 ALA A CA 1
ATOM 765 C C . ALA A 1 98 ? 0.144 -5.708 -8.327 1.00 97.25 98 ALA A C 1
ATOM 767 O O . ALA A 1 98 ? -0.177 -5.019 -9.285 1.00 97.25 98 ALA A O 1
ATOM 768 N N . ILE A 1 99 ? 1.420 -5.876 -7.979 1.00 98.12 99 ILE A N 1
ATOM 769 C CA . ILE A 1 99 ? 2.551 -5.306 -8.715 1.00 98.12 99 ILE A CA 1
ATOM 770 C C . ILE A 1 99 ? 3.276 -6.430 -9.445 1.00 98.12 99 ILE A C 1
ATOM 772 O O . ILE A 1 99 ? 3.463 -7.506 -8.885 1.00 98.12 99 ILE A O 1
ATOM 776 N N . TYR A 1 100 ? 3.670 -6.184 -10.691 1.00 98.06 100 TYR A N 1
ATOM 777 C CA . TYR A 1 100 ? 4.424 -7.136 -11.499 1.00 98.06 100 TYR A CA 1
ATOM 778 C C . TYR A 1 100 ? 5.465 -6.424 -12.357 1.00 98.06 100 TYR A C 1
ATOM 780 O O . TYR A 1 100 ? 5.288 -5.265 -12.736 1.00 98.06 100 TYR A O 1
ATOM 788 N N . HIS A 1 101 ? 6.539 -7.138 -12.676 1.00 97.88 101 HIS A N 1
ATOM 789 C CA . HIS A 1 101 ? 7.540 -6.698 -13.636 1.00 97.88 101 HIS A CA 1
ATOM 790 C C . HIS A 1 101 ? 7.079 -7.055 -15.055 1.00 97.88 101 HIS A C 1
ATOM 792 O O . HIS A 1 101 ? 6.917 -8.229 -15.398 1.00 97.88 101 HIS A O 1
ATOM 798 N N . HIS A 1 102 ? 6.819 -6.040 -15.875 1.00 96.94 102 HIS A N 1
ATOM 799 C CA . HIS A 1 102 ? 6.589 -6.204 -17.305 1.00 96.94 102 HIS A CA 1
ATOM 800 C C . HIS A 1 102 ? 7.940 -6.245 -18.017 1.00 96.94 102 HIS A C 1
ATOM 802 O O . HIS A 1 102 ? 8.552 -5.210 -18.280 1.00 96.94 102 HIS A O 1
ATOM 808 N N . TRP A 1 103 ? 8.414 -7.466 -18.268 1.00 95.62 103 TRP A N 1
ATOM 809 C CA . TRP A 1 103 ? 9.660 -7.720 -18.984 1.00 95.62 103 TRP A CA 1
ATOM 810 C C . TRP A 1 103 ? 9.562 -7.238 -20.439 1.00 95.62 103 TRP A C 1
ATOM 812 O O . TRP A 1 103 ? 8.504 -7.366 -21.061 1.00 95.62 103 TRP A O 1
ATOM 822 N N . PRO A 1 104 ? 10.656 -6.714 -21.013 1.00 96.25 104 PRO A N 1
ATOM 823 C CA . PRO A 1 104 ? 10.601 -6.049 -22.299 1.00 96.25 104 PRO A CA 1
ATOM 824 C C . PRO A 1 104 ? 10.369 -7.043 -23.432 1.00 96.25 104 PRO A C 1
ATOM 826 O O . PRO A 1 104 ? 11.096 -8.026 -23.588 1.00 96.25 104 PRO A O 1
ATOM 829 N N . HIS A 1 105 ? 9.392 -6.744 -24.280 1.00 95.25 105 HIS A N 1
ATOM 830 C CA . HIS A 1 105 ? 9.182 -7.431 -25.551 1.00 95.25 105 HIS A CA 1
ATOM 831 C C . HIS A 1 105 ? 9.831 -6.683 -26.720 1.00 95.25 105 HIS A C 1
ATOM 833 O O . HIS A 1 105 ? 10.007 -7.249 -27.803 1.00 95.25 105 HIS A O 1
ATOM 839 N N . LYS A 1 106 ? 10.195 -5.408 -26.530 1.00 95.56 106 LYS A N 1
ATOM 840 C CA . LYS A 1 106 ? 10.884 -4.606 -27.542 1.00 95.56 106 LYS A CA 1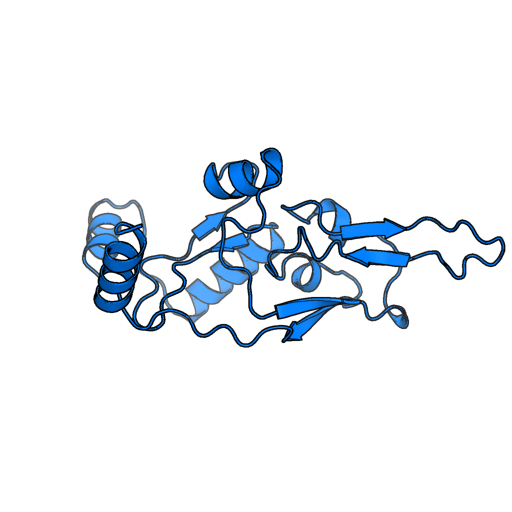
ATOM 841 C C . LYS A 1 106 ? 12.396 -4.720 -27.396 1.00 95.56 106 LYS A C 1
ATOM 843 O O . LYS A 1 106 ? 12.946 -4.732 -26.299 1.00 95.56 106 LYS A O 1
ATOM 848 N N . LYS A 1 107 ? 13.094 -4.722 -28.536 1.00 94.56 107 LYS A N 1
ATOM 849 C CA . LYS A 1 107 ? 14.567 -4.786 -28.582 1.00 94.56 107 LYS A CA 1
ATOM 850 C C . LYS A 1 107 ? 15.249 -3.587 -27.919 1.00 94.56 107 LYS A C 1
ATOM 852 O O . LYS A 1 107 ? 16.379 -3.718 -27.471 1.00 94.56 107 LYS A O 1
ATOM 857 N N . ASP A 1 108 ? 14.584 -2.435 -27.897 1.00 94.81 108 ASP A N 1
ATOM 858 C CA . ASP A 1 108 ? 15.088 -1.200 -27.290 1.00 94.81 108 ASP A CA 1
ATOM 859 C C . ASP A 1 108 ? 14.819 -1.110 -25.779 1.00 94.81 108 ASP A C 1
ATOM 861 O O . ASP A 1 108 ? 15.174 -0.110 -25.162 1.00 94.81 108 ASP A O 1
ATOM 865 N N . LEU A 1 109 ? 14.202 -2.145 -25.188 1.00 92.38 109 LEU A N 1
ATOM 866 C CA . LEU A 1 109 ? 13.833 -2.231 -23.772 1.00 92.38 109 LEU A CA 1
ATOM 867 C C . LEU A 1 109 ? 12.882 -1.118 -23.299 1.00 92.38 109 LEU A C 1
ATOM 869 O O . LEU A 1 109 ? 12.682 -0.958 -22.098 1.00 92.38 109 LEU A O 1
ATOM 873 N N . SER A 1 110 ? 12.268 -0.365 -24.220 1.00 93.06 110 SER A N 1
ATOM 874 C CA . SER A 1 110 ? 11.404 0.778 -23.887 1.00 93.06 110 SER A CA 1
ATOM 875 C C . SER A 1 110 ? 10.117 0.385 -23.164 1.00 93.06 110 SER A C 1
ATOM 877 O O . SER A 1 110 ? 9.436 1.242 -22.606 1.00 93.06 110 SER A O 1
ATOM 879 N N . ASP A 1 111 ? 9.764 -0.900 -23.185 1.00 94.56 111 ASP A N 1
ATOM 880 C CA . ASP A 1 111 ? 8.654 -1.451 -22.427 1.00 94.56 111 ASP A CA 1
ATOM 881 C C . ASP A 1 111 ? 9.083 -2.153 -21.131 1.00 94.56 111 ASP A C 1
ATOM 883 O O . ASP A 1 111 ? 8.236 -2.739 -20.485 1.00 94.56 111 ASP A O 1
ATOM 887 N N . ASN A 1 112 ? 10.342 -2.083 -20.692 1.00 96.75 112 ASN A N 1
ATOM 888 C CA . ASN A 1 112 ? 10.753 -2.692 -19.425 1.00 96.75 112 ASN A CA 1
ATOM 889 C C . ASN A 1 112 ? 10.314 -1.848 -18.213 1.00 96.75 112 ASN A C 1
ATOM 891 O O . ASN A 1 112 ? 10.874 -0.772 -17.992 1.00 96.75 112 ASN A O 1
ATOM 895 N N . MET A 1 113 ? 9.321 -2.288 -17.432 1.00 97.25 113 MET A N 1
ATOM 896 C CA . MET A 1 113 ? 8.795 -1.479 -16.319 1.00 97.25 113 MET A CA 1
ATOM 897 C C . MET A 1 113 ? 8.022 -2.265 -15.254 1.00 97.25 113 MET A C 1
ATOM 899 O O . MET A 1 113 ? 7.461 -3.327 -15.515 1.00 97.25 113 MET A O 1
ATOM 903 N N . MET A 1 114 ? 7.919 -1.698 -14.050 1.00 98.06 114 MET A N 1
ATOM 904 C CA . MET A 1 114 ? 6.989 -2.177 -13.021 1.00 98.06 114 MET A CA 1
ATOM 905 C C . MET A 1 114 ? 5.577 -1.656 -13.297 1.00 98.06 114 MET A C 1
ATOM 907 O O . MET A 1 114 ? 5.395 -0.469 -13.554 1.00 98.06 114 MET A O 1
ATOM 911 N N . LEU A 1 115 ? 4.568 -2.521 -13.206 1.00 97.75 115 LEU A N 1
ATOM 912 C CA . LEU A 1 115 ? 3.167 -2.176 -13.4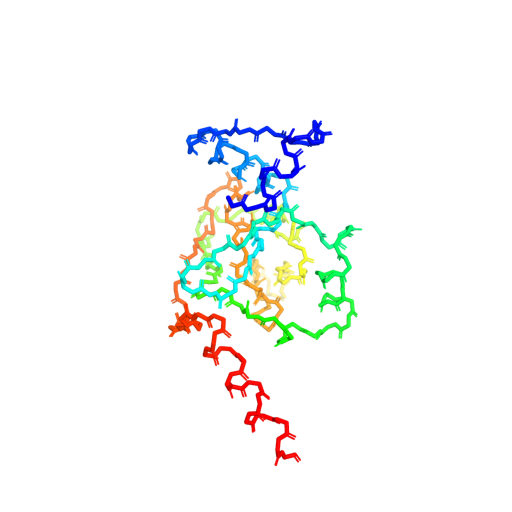53 1.00 97.75 115 LEU A CA 1
ATOM 913 C C . LEU A 1 115 ? 2.259 -2.615 -12.301 1.00 97.75 115 LEU A C 1
ATOM 915 O O . LEU A 1 115 ? 2.559 -3.554 -11.564 1.00 97.75 115 LEU A O 1
ATOM 919 N N . VAL A 1 116 ? 1.107 -1.946 -12.180 1.00 98.06 116 VAL A N 1
ATOM 920 C CA . VAL A 1 116 ? 0.091 -2.212 -11.151 1.00 98.06 116 VAL A CA 1
ATOM 921 C C . VAL A 1 116 ? -1.178 -2.781 -11.789 1.00 98.06 116 VAL A C 1
ATOM 923 O O . VAL A 1 116 ? -1.810 -2.147 -12.635 1.00 98.06 116 VAL A O 1
ATOM 926 N N . ARG A 1 117 ? -1.606 -3.960 -11.338 1.00 97.31 117 ARG A N 1
ATOM 927 C CA . ARG A 1 117 ? -2.951 -4.510 -11.540 1.00 97.31 117 ARG A CA 1
ATOM 928 C C . ARG A 1 117 ? -3.935 -3.802 -10.611 1.00 97.31 117 ARG A C 1
ATOM 930 O O . ARG A 1 117 ? -4.116 -4.185 -9.453 1.00 97.31 117 ARG A O 1
ATOM 937 N N . ARG A 1 118 ? -4.542 -2.722 -11.108 1.00 95.31 118 ARG A N 1
ATOM 938 C CA . ARG A 1 118 ? -5.459 -1.864 -10.331 1.00 95.31 118 ARG A CA 1
ATOM 939 C C . ARG A 1 118 ? -6.717 -2.588 -9.842 1.00 95.31 118 ARG A C 1
ATOM 941 O O . ARG A 1 118 ? -7.276 -2.218 -8.817 1.00 95.31 118 ARG A O 1
ATOM 948 N N . ASP A 1 119 ? -7.133 -3.647 -10.527 1.00 94.44 119 ASP A N 1
ATOM 949 C CA . ASP A 1 119 ? -8.213 -4.537 -10.097 1.00 94.44 119 ASP A CA 1
ATOM 950 C C . ASP A 1 119 ? -7.893 -5.231 -8.760 1.00 94.44 119 ASP A C 1
ATOM 952 O O . ASP A 1 119 ? -8.771 -5.335 -7.900 1.00 94.44 119 ASP A O 1
ATOM 956 N N . ARG A 1 120 ? -6.623 -5.605 -8.548 1.00 95.75 120 ARG A N 1
ATOM 957 C CA . ARG A 1 120 ? -6.127 -6.271 -7.329 1.00 95.75 120 ARG A CA 1
ATOM 958 C C . ARG A 1 120 ? -5.637 -5.309 -6.254 1.00 95.75 120 ARG A C 1
ATOM 960 O O . ARG A 1 120 ? -5.560 -5.665 -5.081 1.00 95.75 120 ARG A O 1
ATOM 967 N N . CYS A 1 121 ? -5.245 -4.100 -6.648 1.00 96.69 121 CYS A N 1
ATOM 968 C CA . CYS A 1 121 ? -4.694 -3.123 -5.723 1.00 96.69 121 CYS A CA 1
ATOM 969 C C . CYS A 1 121 ? -5.761 -2.656 -4.723 1.00 96.69 121 CYS A C 1
ATOM 971 O O . CYS A 1 121 ? -6.818 -2.149 -5.097 1.00 96.69 121 CYS A O 1
ATOM 973 N N . ILE A 1 122 ? -5.450 -2.787 -3.434 1.00 95.00 122 ILE A N 1
ATOM 974 C CA . ILE A 1 122 ? -6.301 -2.298 -2.338 1.00 95.00 122 ILE A CA 1
ATOM 975 C C . ILE A 1 122 ? -5.857 -0.921 -1.816 1.00 95.00 122 ILE A C 1
ATOM 977 O O . ILE A 1 122 ? -6.516 -0.343 -0.954 1.00 95.00 122 ILE A O 1
ATOM 981 N N . GLY A 1 123 ? -4.743 -0.394 -2.341 1.00 95.69 123 GLY A N 1
ATOM 982 C CA . GLY A 1 123 ? -4.199 0.915 -1.976 1.00 95.69 123 GLY A CA 1
ATOM 983 C C . GLY A 1 123 ? -3.567 0.977 -0.581 1.00 95.69 123 GLY A C 1
ATOM 984 O O . GLY A 1 123 ? -3.646 2.006 0.082 1.00 95.69 123 GLY A O 1
ATOM 985 N N . CYS A 1 124 ? -2.959 -0.126 -0.126 1.00 95.25 124 CYS A N 1
ATOM 986 C CA . CYS A 1 124 ? -2.377 -0.256 1.219 1.00 95.25 124 CYS A CA 1
ATOM 987 C C . CYS A 1 124 ? -1.064 0.509 1.451 1.00 95.25 124 CYS A C 1
ATOM 989 O O . CYS A 1 124 ? -0.620 0.590 2.586 1.00 95.25 124 CYS A O 1
ATOM 991 N N . GLY A 1 125 ? -0.399 1.013 0.409 1.00 96.12 125 GLY A N 1
ATOM 992 C CA . GLY A 1 125 ? 0.812 1.828 0.566 1.00 96.12 125 GLY A CA 1
ATOM 993 C C . GLY A 1 125 ? 2.122 1.092 0.851 1.00 96.12 125 GLY A C 1
ATOM 994 O O . GLY A 1 125 ? 3.169 1.684 0.630 1.00 96.12 125 GLY A O 1
ATOM 995 N N . ILE A 1 126 ? 2.105 -0.200 1.203 1.00 97.00 126 ILE A N 1
ATOM 996 C CA . ILE A 1 126 ? 3.320 -0.965 1.563 1.00 97.00 126 ILE A CA 1
ATOM 997 C C . ILE A 1 126 ? 4.438 -0.838 0.516 1.00 97.00 126 ILE A C 1
ATOM 999 O O . ILE A 1 126 ? 5.604 -0.675 0.867 1.00 97.00 126 ILE A O 1
ATOM 1003 N N . CYS A 1 127 ? 4.093 -0.893 -0.773 1.00 97.94 127 CYS A N 1
ATOM 1004 C CA . CYS A 1 127 ? 5.061 -0.736 -1.859 1.00 97.94 127 CYS A CA 1
ATOM 1005 C C . CYS A 1 127 ? 5.766 0.631 -1.860 1.00 97.94 127 CYS A C 1
ATOM 1007 O O . CYS A 1 127 ? 6.956 0.679 -2.150 1.00 97.94 127 CYS A O 1
ATOM 1009 N N . ALA A 1 128 ? 5.061 1.711 -1.512 1.00 97.50 128 ALA A N 1
ATOM 1010 C CA . ALA A 1 128 ? 5.633 3.048 -1.411 1.00 97.50 128 ALA A CA 1
ATOM 1011 C C . ALA A 1 128 ? 6.542 3.159 -0.181 1.00 97.50 128 ALA A C 1
ATOM 1013 O O . ALA A 1 128 ? 7.693 3.556 -0.328 1.00 97.50 128 ALA A O 1
ATOM 1014 N N . SER A 1 129 ? 6.079 2.702 0.991 1.00 96.06 129 SER A N 1
ATOM 1015 C CA . SER A 1 129 ? 6.858 2.741 2.242 1.00 96.06 129 SER A CA 1
ATOM 1016 C C . SER A 1 129 ? 8.149 1.907 2.196 1.00 96.06 129 SER A C 1
ATOM 1018 O O . SER A 1 129 ? 9.060 2.144 2.985 1.00 96.06 129 SER A O 1
ATOM 1020 N N . ASN A 1 130 ? 8.239 0.927 1.290 1.00 97.50 130 ASN A N 1
ATOM 1021 C CA . ASN A 1 130 ? 9.376 0.005 1.175 1.00 97.50 130 ASN A CA 1
ATOM 1022 C C . ASN A 1 130 ? 10.164 0.157 -0.137 1.00 97.50 130 ASN A C 1
ATOM 1024 O O . ASN A 1 130 ? 11.008 -0.687 -0.435 1.00 97.50 130 ASN A O 1
ATOM 1028 N N . CYS A 1 131 ? 9.902 1.187 -0.948 1.00 98.06 131 CYS A N 1
ATOM 1029 C CA . CYS A 1 131 ? 10.651 1.402 -2.184 1.00 98.06 131 CYS A CA 1
ATOM 1030 C C . CYS A 1 131 ? 12.046 1.979 -1.870 1.00 98.06 131 CYS A C 1
ATOM 1032 O O . CYS A 1 131 ? 12.127 3.129 -1.449 1.00 98.06 131 CYS A O 1
ATOM 1034 N N . PRO A 1 132 ? 13.160 1.263 -2.129 1.00 97.44 132 PRO A N 1
ATOM 1035 C CA . PRO A 1 132 ? 14.494 1.740 -1.744 1.00 97.44 132 PRO A CA 1
ATOM 1036 C C . PRO A 1 132 ? 14.958 2.988 -2.503 1.00 97.44 132 PRO A C 1
ATOM 1038 O O . PRO A 1 132 ? 15.902 3.650 -2.083 1.00 97.44 132 PRO A O 1
ATOM 1041 N N . SER A 1 133 ? 14.342 3.269 -3.654 1.00 97.81 133 SER A N 1
ATOM 1042 C CA . SER A 1 133 ? 14.662 4.414 -4.507 1.00 97.81 133 SER A CA 1
ATOM 1043 C C . SER A 1 133 ? 13.589 5.505 -4.492 1.00 97.81 133 SER A C 1
ATOM 1045 O O . SER A 1 133 ? 13.643 6.412 -5.325 1.00 97.81 133 SER A O 1
ATOM 1047 N N . ASP A 1 134 ? 12.606 5.421 -3.586 1.00 97.75 134 ASP A N 1
ATOM 1048 C CA . ASP A 1 134 ? 11.480 6.363 -3.497 1.00 97.75 134 ASP A CA 1
ATOM 1049 C C . ASP A 1 134 ? 10.785 6.588 -4.855 1.00 97.75 134 ASP A C 1
ATOM 1051 O O . ASP A 1 134 ? 10.432 7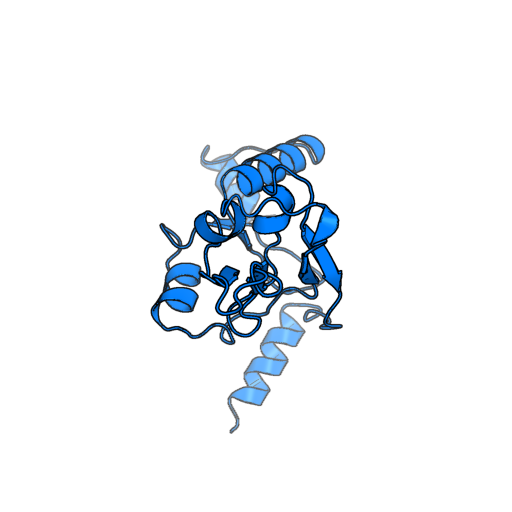.711 -5.237 1.00 97.75 134 ASP A O 1
ATOM 1055 N N . ALA A 1 135 ? 10.644 5.506 -5.627 1.00 98.38 135 ALA A N 1
ATOM 1056 C CA . ALA A 1 135 ? 10.102 5.510 -6.985 1.00 98.38 135 ALA A CA 1
ATOM 1057 C C . ALA A 1 135 ? 8.586 5.279 -7.042 1.00 98.38 135 ALA A C 1
ATOM 1059 O O . ALA A 1 135 ? 8.046 5.085 -8.128 1.00 98.38 135 ALA A O 1
ATOM 1060 N N . ILE A 1 136 ? 7.898 5.263 -5.899 1.00 98.31 136 ILE A N 1
ATOM 1061 C CA . ILE A 1 136 ? 6.453 5.040 -5.816 1.00 98.31 136 ILE A CA 1
ATOM 1062 C C . ILE A 1 136 ? 5.846 6.109 -4.910 1.00 98.31 136 ILE A C 1
ATOM 1064 O O . ILE A 1 136 ? 6.241 6.244 -3.754 1.00 98.31 136 ILE A O 1
ATOM 1068 N N . SER A 1 137 ? 4.868 6.847 -5.425 1.00 97.69 137 SER A N 1
ATOM 1069 C CA . SER A 1 137 ? 4.040 7.782 -4.662 1.00 97.69 137 SER A CA 1
ATOM 1070 C C . SER A 1 137 ? 2.627 7.222 -4.494 1.00 97.69 137 SER A C 1
ATOM 1072 O O . SER A 1 137 ? 2.202 6.341 -5.239 1.00 97.69 137 SER A O 1
ATOM 1074 N N . LEU A 1 138 ? 1.881 7.718 -3.505 1.00 97.62 138 LEU A N 1
ATOM 1075 C CA . LEU A 1 138 ? 0.453 7.435 -3.373 1.00 97.62 138 LEU A CA 1
ATOM 1076 C C . LEU A 1 138 ? -0.352 8.620 -3.887 1.00 97.62 138 LEU A C 1
ATOM 1078 O O . LEU A 1 138 ? -0.261 9.723 -3.348 1.00 97.62 138 LEU A O 1
ATOM 1082 N N . VAL A 1 139 ? -1.177 8.377 -4.900 1.00 97.50 139 VAL A N 1
ATOM 1083 C CA . VAL A 1 139 ? -2.034 9.394 -5.510 1.00 97.50 139 VAL A CA 1
ATOM 1084 C C . VAL A 1 139 ? -3.491 9.099 -5.227 1.00 97.50 139 VAL A C 1
ATOM 1086 O O . VAL A 1 139 ? -3.919 7.946 -5.207 1.00 97.50 139 VAL A O 1
ATOM 1089 N N . LYS A 1 140 ? -4.271 10.151 -4.982 1.00 97.06 140 LYS A N 1
ATOM 1090 C CA . LYS A 1 140 ? -5.704 10.021 -4.733 1.00 97.06 140 LYS A CA 1
ATOM 1091 C C . LYS A 1 140 ? -6.418 9.688 -6.044 1.00 97.06 140 LYS A C 1
ATOM 1093 O O . LYS A 1 140 ? -6.368 10.473 -6.984 1.00 97.06 140 LYS A O 1
ATOM 1098 N N . THR A 1 141 ? -7.094 8.547 -6.099 1.00 95.69 141 THR A N 1
ATOM 1099 C CA . THR A 1 141 ? -7.818 8.058 -7.287 1.00 95.69 141 THR A CA 1
ATOM 1100 C C . THR A 1 141 ? -9.322 7.951 -7.072 1.00 95.69 141 THR A C 1
ATOM 1102 O O . THR A 1 141 ? -10.068 7.698 -8.017 1.00 95.69 141 THR A O 1
ATOM 1105 N N . ARG A 1 142 ? -9.786 8.121 -5.829 1.00 93.12 142 ARG A N 1
ATOM 1106 C CA . ARG A 1 142 ? -11.199 8.021 -5.459 1.00 93.12 142 ARG A CA 1
ATOM 1107 C C . ARG A 1 142 ? -11.566 9.063 -4.408 1.00 93.12 142 ARG A C 1
ATOM 1109 O O . ARG A 1 142 ? -10.723 9.512 -3.632 1.00 93.12 142 ARG A O 1
ATOM 1116 N N . ASP A 1 143 ? -12.859 9.353 -4.328 1.00 94.25 143 ASP A N 1
ATOM 1117 C CA . ASP A 1 143 ? -13.469 10.229 -3.326 1.00 94.25 143 ASP A CA 1
ATOM 1118 C C . ASP A 1 143 ? -14.560 9.485 -2.541 1.00 94.25 143 ASP A C 1
ATOM 1120 O O . ASP A 1 143 ? -15.680 9.967 -2.367 1.00 94.25 143 ASP A O 1
ATOM 1124 N N . VAL A 1 144 ? -14.258 8.263 -2.086 1.00 90.88 144 VAL A N 1
ATOM 1125 C CA . VAL A 1 144 ? -15.191 7.497 -1.253 1.00 90.88 144 VAL A CA 1
ATOM 1126 C C . VAL A 1 144 ? -15.178 8.077 0.153 1.00 90.88 144 VAL A C 1
ATOM 1128 O O . VAL A 1 144 ? -14.148 8.090 0.828 1.00 90.88 144 VAL A O 1
ATOM 1131 N N . ILE A 1 145 ? -16.342 8.539 0.598 1.00 90.62 145 ILE A N 1
ATOM 1132 C CA . ILE A 1 145 ? -16.551 9.007 1.965 1.00 90.62 145 ILE A CA 1
ATOM 1133 C C . ILE A 1 145 ? -17.024 7.806 2.802 1.00 90.62 145 ILE A C 1
ATOM 1135 O O . ILE A 1 145 ? -18.046 7.201 2.454 1.00 90.62 145 ILE A O 1
ATOM 1139 N N . PRO A 1 146 ? -16.307 7.436 3.881 1.00 88.50 146 PRO A N 1
ATOM 1140 C CA . PRO A 1 146 ? -16.730 6.368 4.782 1.00 88.50 146 PRO A CA 1
ATOM 1141 C C . PRO A 1 146 ? -18.108 6.648 5.390 1.00 88.50 146 PRO A C 1
ATOM 1143 O O . PRO A 1 146 ? -18.537 7.798 5.488 1.00 88.50 146 PRO A O 1
ATOM 1146 N N . ILE A 1 147 ? -18.805 5.605 5.834 1.00 88.50 147 ILE 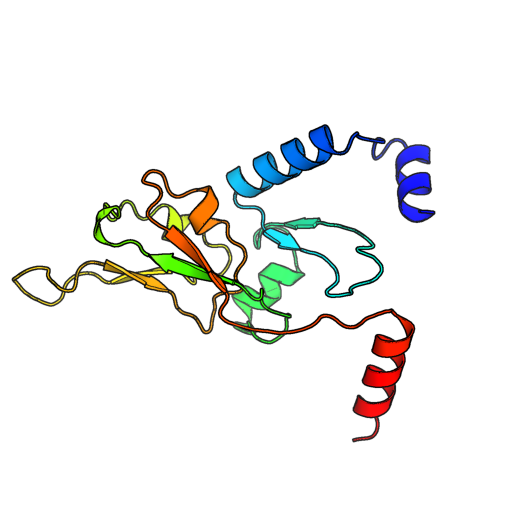A N 1
ATOM 1147 C CA . ILE A 1 147 ? -20.089 5.767 6.534 1.00 88.50 147 ILE A CA 1
ATOM 1148 C C . ILE A 1 147 ? -19.847 6.539 7.838 1.00 88.50 147 ILE A C 1
ATOM 1150 O O . ILE A 1 147 ? -18.802 6.363 8.461 1.00 88.50 147 ILE A O 1
ATOM 1154 N N . LYS A 1 148 ? -20.775 7.411 8.249 1.00 87.62 148 LYS A N 1
ATOM 1155 C CA . LYS A 1 148 ? -20.544 8.281 9.410 1.00 87.62 148 LYS A CA 1
ATOM 1156 C C . LYS A 1 148 ? -20.401 7.483 10.694 1.00 87.62 148 LYS A C 1
ATOM 1158 O O . LYS A 1 148 ? -19.423 7.673 11.406 1.00 87.62 148 LYS A O 1
ATOM 1163 N N . ASP A 1 149 ? -21.365 6.600 10.943 1.00 86.56 149 ASP A N 1
ATOM 1164 C CA . ASP A 1 149 ? -21.496 5.881 12.204 1.00 86.56 149 ASP A CA 1
ATOM 1165 C C . ASP A 1 149 ? -22.135 4.490 12.035 1.00 86.56 149 ASP A C 1
ATOM 1167 O O . ASP A 1 149 ? -22.599 4.074 10.961 1.00 86.56 149 ASP A O 1
ATOM 1171 N N . GLN A 1 150 ? -22.182 3.745 13.139 1.00 83.06 150 GLN A N 1
ATOM 1172 C CA . GLN A 1 150 ? -22.747 2.400 13.172 1.00 83.06 150 GLN A CA 1
ATOM 1173 C C . GLN A 1 150 ? -24.251 2.367 12.852 1.00 83.06 150 GLN A C 1
ATOM 1175 O O . GLN A 1 150 ? -24.732 1.388 12.270 1.00 83.06 150 GLN A O 1
ATOM 1180 N N . LYS A 1 151 ? -25.004 3.420 13.198 1.00 86.19 151 LYS A N 1
ATOM 1181 C CA . LYS A 1 151 ? -26.452 3.493 12.948 1.00 86.19 151 LYS A CA 1
ATOM 1182 C C . LYS A 1 151 ? -26.726 3.606 11.453 1.00 86.19 151 LYS A C 1
ATOM 1184 O O . LYS A 1 151 ? -27.592 2.899 10.934 1.00 86.19 151 LYS A O 1
ATOM 1189 N N . GLU A 1 152 ? -25.961 4.434 10.749 1.00 87.62 152 GLU A N 1
ATOM 1190 C CA . GLU A 1 152 ? -26.049 4.586 9.299 1.00 87.62 152 GLU A CA 1
ATOM 1191 C C . GLU A 1 152 ? -25.697 3.271 8.582 1.00 87.62 152 GLU A C 1
ATOM 1193 O O . GLU A 1 152 ? -26.422 2.846 7.674 1.00 87.62 152 GLU A O 1
ATOM 1198 N N . LEU A 1 153 ? -24.658 2.558 9.039 1.00 85.94 153 LEU A N 1
ATOM 1199 C CA . LEU A 1 153 ? -24.301 1.241 8.498 1.00 85.94 153 LEU A CA 1
ATOM 1200 C C . LEU A 1 153 ? -25.442 0.224 8.663 1.00 85.94 153 LEU A C 1
ATOM 1202 O O . LEU A 1 153 ? -25.775 -0.495 7.715 1.00 85.94 153 LEU A O 1
ATOM 1206 N N . MET A 1 154 ? -26.051 0.152 9.851 1.00 85.62 154 MET A N 1
ATOM 1207 C CA . MET A 1 154 ? -27.179 -0.749 10.114 1.00 85.62 154 MET A CA 1
ATOM 1208 C C . MET A 1 154 ? -28.397 -0.403 9.250 1.00 85.62 154 MET A C 1
ATOM 1210 O O . MET A 1 154 ? -28.998 -1.301 8.655 1.00 85.62 154 MET A O 1
ATOM 1214 N N . ALA A 1 155 ? -28.727 0.884 9.114 1.00 88.00 155 ALA A N 1
ATOM 1215 C CA . ALA A 1 155 ? -29.825 1.345 8.268 1.00 88.00 155 ALA A CA 1
ATOM 1216 C C . ALA A 1 155 ? -29.609 0.967 6.793 1.00 88.00 155 ALA A C 1
ATOM 1218 O O . ALA A 1 155 ? -30.532 0.485 6.132 1.00 88.00 155 ALA A O 1
ATOM 1219 N N . LYS A 1 156 ? -28.380 1.122 6.283 1.00 84.62 156 LYS A N 1
ATOM 1220 C CA . LYS A 1 156 ? -28.016 0.743 4.911 1.00 84.62 156 LYS A CA 1
ATOM 1221 C C . LYS A 1 156 ? -28.123 -0.768 4.688 1.00 84.62 156 LYS A C 1
ATOM 1223 O O . LYS A 1 156 ? -28.700 -1.197 3.692 1.00 84.62 156 LYS A O 1
ATOM 1228 N N . ARG A 1 157 ? -27.630 -1.581 5.630 1.00 84.38 157 ARG A N 1
ATOM 1229 C CA . ARG A 1 157 ? -27.731 -3.053 5.569 1.00 84.38 157 ARG A CA 1
ATOM 1230 C C . ARG A 1 157 ? -29.176 -3.546 5.614 1.00 84.38 157 ARG A C 1
ATOM 1232 O O . ARG A 1 157 ? -29.501 -4.488 4.904 1.00 84.38 157 ARG A O 1
ATOM 1239 N N . SER A 1 158 ? -30.030 -2.918 6.423 1.00 80.69 158 SER A N 1
ATOM 1240 C CA . SER A 1 158 ? -31.455 -3.261 6.503 1.00 80.69 158 SER A CA 1
ATOM 1241 C C . SER A 1 158 ? -32.159 -3.063 5.154 1.00 80.69 158 SER A C 1
ATOM 1243 O O . SER A 1 158 ? -32.826 -3.971 4.670 1.00 80.69 158 SER A O 1
ATOM 1245 N N . LYS A 1 159 ? -31.902 -1.931 4.482 1.00 76.25 159 LYS A N 1
ATOM 1246 C CA . LYS A 1 159 ? -32.441 -1.626 3.142 1.00 76.25 159 LYS A CA 1
ATOM 1247 C C . LYS A 1 159 ? -31.912 -2.542 2.032 1.00 76.25 159 LYS A C 1
ATOM 1249 O O . LYS A 1 159 ? -32.589 -2.748 1.034 1.00 76.25 159 LYS A O 1
ATOM 1254 N N . ALA A 1 160 ? -30.699 -3.072 2.178 1.00 74.12 160 ALA A N 1
ATOM 1255 C CA . ALA A 1 160 ? -30.111 -3.982 1.194 1.00 74.12 160 ALA A CA 1
ATOM 1256 C C . ALA A 1 160 ? -30.673 -5.414 1.276 1.00 74.12 160 ALA A C 1
ATOM 1258 O O . ALA A 1 160 ? -30.573 -6.151 0.307 1.00 74.12 160 ALA A O 1
ATOM 1259 N N . LYS A 1 161 ? -31.256 -5.811 2.417 1.00 59.62 161 LYS A N 1
ATOM 1260 C CA . LYS A 1 161 ? -31.847 -7.147 2.630 1.00 59.62 161 LYS A CA 1
ATOM 1261 C C . LYS A 1 161 ? -33.304 -7.268 2.162 1.00 59.62 161 LYS A C 1
ATOM 1263 O O . LYS A 1 161 ? -33.895 -8.331 2.306 1.00 59.62 161 LYS A O 1
ATOM 1268 N N . THR A 1 162 ? -33.895 -6.184 1.665 1.00 51.66 162 THR A N 1
ATOM 1269 C CA . THR A 1 162 ? -35.288 -6.126 1.185 1.00 51.66 162 THR A CA 1
ATOM 1270 C C . THR A 1 162 ? -35.435 -6.345 -0.329 1.00 51.66 162 THR A C 1
ATOM 1272 O O . THR A 1 162 ? -36.492 -6.053 -0.883 1.00 51.66 162 THR A O 1
ATOM 1275 N N . HIS A 1 163 ? -34.402 -6.873 -0.989 1.00 42.84 163 HIS A N 1
ATOM 1276 C CA . HIS A 1 163 ? -34.389 -7.293 -2.395 1.00 42.84 163 HIS A CA 1
ATOM 1277 C C . HIS A 1 163 ? -33.798 -8.698 -2.505 1.00 42.84 163 HIS A C 1
ATOM 1279 O O . HIS A 1 163 ? -34.160 -9.390 -3.479 1.00 42.84 163 HIS A O 1
#

InterPro domains:
  IPR017896 4Fe-4S ferredoxin-type, iron-sulphur binding domain [PF12838] (83-135)
  IPR017896 4Fe-4S ferredoxin-type, iron-sulphur binding domain [PS51379] (75-104)
  IPR017896 4Fe-4S ferredoxin-type, iron-sulphur binding domain [PS51379] (112-141)
  IPR017900 4Fe-4S ferredoxin, iron-sulphur binding, conserved site [PS00198] (84-95)
  IPR017900 4Fe-4S ferredoxin, iron-sulphur binding, conserved site [PS00198] (121-132)
  IPR050294 Ion-translocating oxidoreductase complex subunit B [PTHR42859] (38-144)

Nearest PDB structures (foldseek):
  5t5i-assembly1_N  TM=8.104E-01  e=3.881E-04  Methanothermobacter wolfeii
  5t61-assembly1_R  TM=6.707E-01  e=1.800E-04  Methanothermobacter wolfeii
  5t5i-assembly1_F  TM=7.351E-01  e=5.013E-04  Methanothermobacter wolfeii
  5t61-assembly2_p  TM=5.860E-01  e=1.079E-04  Methanothermobacter wolfeii
  5t61-assembly1_X  TM=5.674E-01  e=1.800E-04  Methanothermobacter wolfeii